Protein AF-A0A924J8I6-F1 (afdb_monomer)

Nearest PDB structures (foldseek):
  3clo-assembly1_B  TM=7.815E-01  e=4.971E-01  Bacteroides thetaiotaomicron VPI-5482
  5xt2-assembly5_E  TM=7.469E-01  e=4.971E-01  Bradyrhizobium japonicum
  3clo-assembly2_C-2  TM=7.830E-01  e=9.154E-01  Bacteroides thetaiotaomicron VPI-5482
  4ldz-assembly1_B  TM=7.570E-01  e=9.731E-01  Bacillus subtilis subsp. subtilis str. 168
  6zj2-assembly2_C  TM=6.080E-01  e=5.971E-01  Salmonella enterica subsp. enterica serovar Typhimurium str. LT2

Secondary structure (DSSP, 8-state):
---------HHHHHHHGGG-HHHHHHHHHHHHHHHHHS-HHHHHHHHHHHTT--HHHHHHHHTS-HHHHHHH-

pLDDT: mean 76.17, std 19.2, range [34.31, 97.38]

Sequence (73 aa):
MIATAEDLSYAQLSSSASTNLGENKFTLEDINRTISSLQPEYSTPFLKYFEGYKYHEIAEELNIPIGTVKTRI

Solvent-accessible surface area (backbone atoms only — not comparable to full-atom values): 4394 Å² total; per-residue (Å²): 133,85,78,77,82,77,82,82,44,70,69,52,57,59,58,66,35,78,81,43,72,68,65,42,53,53,53,52,51,51,50,52,52,51,50,70,67,42,58,68,81,34,34,51,58,36,52,43,43,68,75,66,48,49,61,62,59,51,14,64,75,68,71,46,57,52,69,57,46,65,74,40,97

Radius of gyration: 14.68 Å; Cα contacts (8 Å, |Δi|>4): 34; chains: 1; bounding box: 34×32×36 Å

Foldseek 3Di:
DPPPPPADAPVNLVVVCPPPVPVSVVVVVVVVVVLVPDDCLQSVLVVCVSVPDDLVNSCVVVVHDSVSSVVSD

Structure (mmCIF, N/CA/C/O backbone):
data_AF-A0A924J8I6-F1
#
_entry.id   AF-A0A924J8I6-F1
#
loop_
_atom_site.group_PDB
_atom_site.id
_atom_site.type_symbol
_atom_site.label_atom_id
_atom_site.label_alt_id
_atom_site.label_comp_id
_atom_site.label_asym_id
_atom_site.label_entity_id
_atom_site.label_seq_id
_atom_site.pdbx_PDB_ins_code
_atom_site.Cartn_x
_atom_site.Cartn_y
_atom_site.Cartn_z
_atom_site.occupancy
_atom_site.B_iso_or_equiv
_atom_site.auth_seq_id
_atom_site.auth_comp_id
_atom_site.auth_asym_id
_atom_site.auth_atom_id
_atom_site.pdbx_PDB_model_num
ATOM 1 N N . MET A 1 1 ? 21.576 18.680 -4.029 1.00 34.31 1 MET A N 1
ATOM 2 C CA . MET A 1 1 ? 20.387 18.157 -3.329 1.00 34.31 1 MET A CA 1
ATOM 3 C C . MET A 1 1 ? 19.648 17.287 -4.322 1.00 34.31 1 MET A C 1
ATOM 5 O O . MET A 1 1 ? 19.135 17.823 -5.292 1.00 34.31 1 MET A O 1
ATOM 9 N N . ILE A 1 2 ? 19.733 15.964 -4.184 1.00 40.38 2 ILE A N 1
ATOM 10 C CA . ILE A 1 2 ? 19.035 15.042 -5.086 1.00 40.38 2 ILE A CA 1
ATOM 11 C C . ILE A 1 2 ? 17.612 14.959 -4.544 1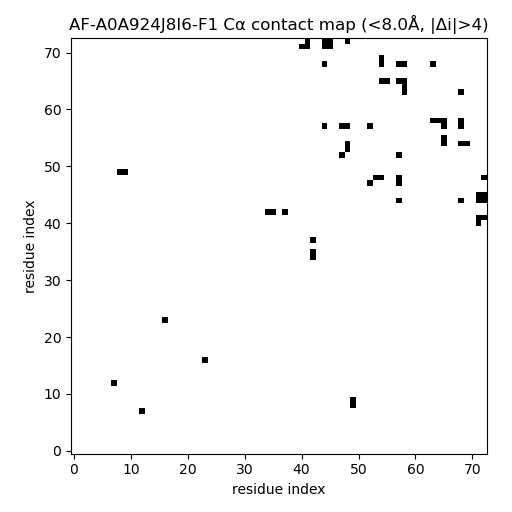.00 40.38 2 ILE A C 1
ATOM 13 O O . ILE A 1 2 ? 17.397 14.356 -3.497 1.00 40.38 2 ILE A O 1
ATOM 17 N N . ALA A 1 3 ? 16.681 15.661 -5.190 1.00 38.25 3 ALA A N 1
ATOM 18 C CA . ALA A 1 3 ? 15.264 15.496 -4.913 1.00 38.25 3 ALA A CA 1
ATOM 19 C C . ALA A 1 3 ? 14.904 14.062 -5.310 1.00 38.25 3 ALA A C 1
ATOM 21 O O . ALA A 1 3 ? 14.965 13.702 -6.485 1.00 38.25 3 ALA A O 1
ATOM 22 N N . THR A 1 4 ? 14.628 13.227 -4.316 1.00 46.28 4 THR A N 1
ATOM 23 C CA . THR A 1 4 ? 13.999 11.928 -4.506 1.00 46.28 4 THR A CA 1
ATOM 24 C C . THR A 1 4 ? 12.666 12.192 -5.186 1.00 46.28 4 THR A C 1
ATOM 26 O O . THR A 1 4 ? 11.789 12.821 -4.602 1.00 46.28 4 THR A O 1
ATOM 29 N N . ALA A 1 5 ? 12.557 11.813 -6.459 1.00 47.44 5 ALA A N 1
ATOM 30 C CA . ALA A 1 5 ? 11.306 11.858 -7.198 1.00 47.44 5 ALA A CA 1
ATOM 31 C C . ALA A 1 5 ? 10.397 10.769 -6.619 1.00 47.44 5 ALA A C 1
ATOM 33 O O . ALA A 1 5 ? 10.391 9.622 -7.062 1.00 47.44 5 ALA A O 1
ATOM 34 N N . GLU A 1 6 ? 9.739 11.137 -5.529 1.00 56.75 6 GLU A N 1
ATOM 35 C CA . GLU A 1 6 ? 8.651 10.410 -4.910 1.00 56.75 6 GLU A CA 1
ATOM 36 C C . GLU A 1 6 ? 7.465 10.435 -5.888 1.00 56.75 6 GLU A C 1
ATOM 38 O O . GLU A 1 6 ? 7.087 11.498 -6.379 1.00 56.75 6 GLU A O 1
ATOM 43 N N . ASP A 1 7 ? 6.922 9.245 -6.157 1.00 58.22 7 ASP A N 1
ATOM 44 C CA . ASP A 1 7 ? 5.743 8.957 -6.986 1.00 58.22 7 ASP A CA 1
ATOM 45 C C . ASP A 1 7 ? 5.967 8.913 -8.516 1.00 58.22 7 ASP A C 1
ATOM 47 O O . ASP A 1 7 ? 5.677 9.841 -9.269 1.00 58.22 7 ASP A O 1
ATOM 51 N N . LEU A 1 8 ? 6.486 7.777 -9.002 1.00 54.34 8 LEU A N 1
ATOM 52 C CA . LEU A 1 8 ? 6.467 7.436 -10.428 1.00 54.34 8 LEU A CA 1
ATOM 53 C C . LEU A 1 8 ? 5.092 6.859 -10.795 1.00 54.34 8 LEU A C 1
ATOM 55 O O . LEU A 1 8 ? 4.838 5.670 -10.609 1.00 54.34 8 LEU A O 1
ATOM 59 N N . SER A 1 9 ? 4.223 7.694 -11.363 1.00 56.00 9 SER A N 1
ATOM 60 C CA . SER A 1 9 ? 2.959 7.261 -11.972 1.00 56.00 9 SER A CA 1
ATOM 61 C C . SER A 1 9 ? 3.203 6.290 -13.142 1.00 56.00 9 SER A C 1
ATOM 63 O O . SER A 1 9 ? 4.140 6.477 -13.925 1.00 56.00 9 SER A O 1
ATOM 65 N N . TYR A 1 10 ? 2.328 5.292 -13.340 1.00 52.56 10 TYR A N 1
ATOM 66 C CA . TYR A 1 10 ? 2.343 4.379 -14.503 1.00 52.56 10 TYR A CA 1
ATOM 67 C C . TYR A 1 10 ? 2.500 5.112 -15.844 1.00 52.56 10 TYR A C 1
ATOM 69 O O . TYR A 1 10 ? 3.213 4.659 -16.738 1.00 52.56 10 TYR A O 1
ATOM 77 N N . ALA A 1 11 ? 1.873 6.287 -15.963 1.00 53.94 11 ALA A N 1
ATOM 78 C CA . ALA A 1 11 ? 1.929 7.125 -17.155 1.00 53.94 11 ALA A CA 1
ATOM 79 C C . ALA A 1 11 ? 3.317 7.756 -17.380 1.00 53.94 11 ALA A C 1
ATOM 81 O O . ALA A 1 11 ? 3.722 8.002 -18.517 1.00 53.94 11 ALA A O 1
ATOM 82 N N . GLN A 1 12 ? 4.079 8.008 -16.312 1.00 54.25 12 GLN A N 1
ATOM 83 C CA . GLN A 1 12 ? 5.454 8.506 -16.402 1.00 54.25 12 GLN A CA 1
ATOM 84 C C . GLN A 1 12 ? 6.438 7.379 -16.725 1.00 54.25 12 GLN A C 1
ATOM 86 O O . GLN A 1 12 ? 7.371 7.597 -17.501 1.00 54.25 12 GLN A O 1
ATOM 91 N N . LEU A 1 13 ? 6.188 6.164 -16.228 1.00 54.97 13 LEU A N 1
ATOM 92 C CA . LEU A 1 13 ? 6.877 4.947 -16.673 1.00 54.97 13 LEU A CA 1
ATOM 93 C C . LEU A 1 13 ? 6.635 4.687 -18.171 1.00 54.97 13 LEU A C 1
ATOM 95 O O . LEU A 1 13 ? 7.589 4.475 -18.914 1.00 54.97 13 LEU A O 1
ATOM 99 N N . SER A 1 14 ? 5.394 4.804 -18.657 1.00 55.19 14 SER A N 1
ATOM 100 C CA . SER A 1 14 ? 5.105 4.645 -20.091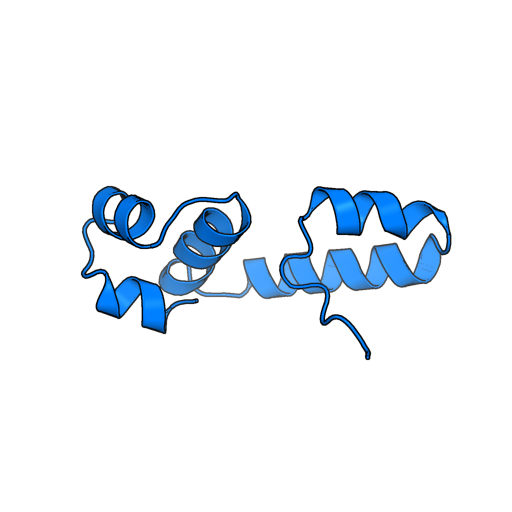 1.00 55.19 14 SER A CA 1
ATOM 101 C C . SER A 1 14 ? 5.669 5.780 -20.954 1.00 55.19 14 SER A C 1
ATOM 103 O O . SER A 1 14 ? 6.059 5.547 -22.092 1.00 55.19 14 SER A O 1
ATOM 105 N N . SER A 1 15 ? 5.718 7.013 -20.437 1.00 51.44 15 SER A N 1
ATOM 106 C CA . SER A 1 15 ? 6.205 8.184 -21.183 1.00 51.44 15 SER A CA 1
ATOM 107 C C . SER A 1 15 ? 7.738 8.221 -21.292 1.00 51.44 15 SER A C 1
ATOM 109 O O . SER A 1 15 ? 8.287 8.498 -22.362 1.00 51.44 15 SER A O 1
ATOM 111 N N . SER A 1 16 ? 8.451 7.842 -20.223 1.00 50.31 16 SER A N 1
ATOM 112 C CA . SER A 1 16 ? 9.918 7.695 -20.224 1.00 50.31 16 SER A CA 1
ATOM 113 C C . SER A 1 16 ? 10.418 6.484 -21.030 1.00 50.31 16 SER A C 1
ATOM 115 O O . SER A 1 16 ? 11.581 6.458 -21.440 1.00 50.31 16 SER A O 1
ATOM 117 N N . ALA A 1 17 ? 9.535 5.533 -21.361 1.00 50.81 17 ALA A N 1
ATOM 118 C CA . ALA A 1 17 ? 9.836 4.374 -22.205 1.00 50.81 17 ALA A CA 1
ATOM 119 C C . ALA A 1 17 ? 10.153 4.718 -23.679 1.00 50.81 17 ALA A C 1
ATOM 121 O O . ALA A 1 17 ? 10.623 3.860 -24.430 1.00 50.81 17 ALA A O 1
ATOM 122 N N . SER A 1 18 ? 9.948 5.972 -24.095 1.00 52.00 18 SER A N 1
ATOM 123 C CA . SER A 1 18 ? 10.131 6.436 -25.479 1.00 52.00 18 SER A CA 1
ATOM 124 C C . SER A 1 18 ? 11.595 6.470 -25.958 1.00 52.00 18 SER A C 1
ATOM 126 O O . SER A 1 18 ? 11.831 6.636 -27.152 1.00 52.00 18 SER A O 1
ATOM 128 N N . THR A 1 19 ? 12.582 6.293 -25.067 1.00 52.28 19 THR A N 1
ATOM 129 C CA . THR A 1 19 ? 14.017 6.447 -25.403 1.00 52.28 19 THR A CA 1
ATOM 130 C C . THR A 1 19 ? 14.797 5.119 -25.458 1.00 52.28 19 THR A C 1
ATOM 132 O O . THR A 1 19 ? 15.917 5.096 -25.959 1.00 52.28 19 THR A O 1
ATOM 135 N N . ASN A 1 20 ? 14.226 3.984 -25.023 1.00 55.09 20 ASN A N 1
ATOM 136 C CA . ASN A 1 20 ? 14.889 2.669 -25.112 1.00 55.09 20 ASN A CA 1
ATOM 137 C C . ASN A 1 20 ? 13.869 1.515 -25.214 1.00 55.09 20 ASN A C 1
ATOM 139 O O . ASN A 1 20 ? 13.518 0.875 -24.224 1.00 55.09 20 ASN A O 1
ATOM 143 N N . LEU A 1 21 ? 13.354 1.275 -26.421 1.00 56.31 21 LEU A N 1
ATOM 144 C CA . LEU A 1 21 ? 12.240 0.353 -26.704 1.00 56.31 21 LEU A CA 1
ATOM 145 C C . LEU A 1 21 ? 12.508 -1.130 -26.360 1.00 56.31 21 LEU A C 1
ATOM 147 O O . LEU A 1 21 ? 11.553 -1.884 -26.181 1.00 56.31 21 LEU A O 1
ATOM 151 N N . GLY A 1 22 ? 13.771 -1.559 -26.273 1.00 57.56 22 GLY A N 1
ATOM 152 C CA . GLY A 1 22 ? 14.138 -2.953 -25.986 1.00 57.56 22 GLY A CA 1
ATOM 153 C C . GLY A 1 22 ? 14.134 -3.285 -24.492 1.00 57.56 22 GLY A C 1
ATOM 154 O O . GLY A 1 22 ? 13.463 -4.223 -24.067 1.00 57.56 22 GLY A O 1
ATOM 155 N N . GLU A 1 23 ? 14.837 -2.486 -23.685 1.00 55.41 23 GLU A N 1
ATOM 156 C CA . GLU A 1 23 ? 14.963 -2.713 -22.235 1.00 55.41 23 GLU A CA 1
ATOM 157 C C . GLU A 1 23 ? 13.692 -2.325 -21.458 1.00 55.41 23 GLU A C 1
ATOM 159 O O . GLU A 1 23 ? 13.336 -2.977 -20.473 1.00 55.41 23 GLU A O 1
ATOM 164 N N . ASN A 1 24 ? 12.946 -1.316 -21.930 1.00 53.72 24 ASN A N 1
ATOM 165 C CA . ASN A 1 24 ? 11.693 -0.905 -21.286 1.00 53.72 24 ASN A CA 1
ATOM 166 C C . ASN A 1 24 ? 10.574 -1.939 -21.451 1.00 53.72 24 ASN A C 1
ATOM 168 O O . ASN A 1 24 ? 9.797 -2.152 -20.522 1.00 53.72 24 ASN A O 1
ATOM 172 N N . LYS A 1 25 ? 10.494 -2.612 -22.608 1.00 55.62 25 LYS A N 1
ATOM 173 C CA . LYS A 1 25 ? 9.488 -3.660 -22.827 1.00 55.62 25 LYS A CA 1
ATOM 174 C C . LYS A 1 25 ? 9.731 -4.856 -21.906 1.00 55.62 25 LYS A C 1
ATOM 176 O O . LYS A 1 25 ? 8.777 -5.375 -21.340 1.00 55.62 25 LYS A O 1
ATOM 181 N N . PHE A 1 26 ? 10.997 -5.235 -21.724 1.00 60.06 26 PHE A N 1
ATOM 182 C CA . PHE A 1 26 ? 11.388 -6.313 -20.816 1.00 60.06 26 PHE A CA 1
ATOM 183 C C . PHE A 1 26 ? 11.031 -5.964 -19.364 1.00 60.06 26 PHE A C 1
ATOM 185 O O . PHE A 1 26 ? 10.324 -6.713 -18.700 1.00 60.06 26 PHE A O 1
ATOM 192 N N . THR A 1 27 ? 11.396 -4.757 -18.921 1.00 69.00 27 THR A N 1
ATOM 193 C CA . THR A 1 27 ? 11.105 -4.268 -17.562 1.00 69.00 27 THR A CA 1
ATOM 194 C C . THR A 1 27 ? 9.603 -4.196 -17.268 1.00 69.00 27 THR A C 1
ATOM 196 O O . THR A 1 27 ? 9.158 -4.608 -16.199 1.00 69.00 27 THR A O 1
ATOM 199 N N . LEU A 1 28 ? 8.793 -3.700 -18.209 1.00 70.06 28 LEU A N 1
ATOM 200 C CA . LEU A 1 28 ? 7.346 -3.595 -18.012 1.00 70.06 28 LEU A CA 1
ATOM 201 C C . LEU A 1 28 ? 6.669 -4.974 -17.977 1.00 70.06 28 LEU A C 1
ATOM 203 O O . LEU A 1 28 ? 5.731 -5.177 -17.204 1.00 70.06 28 LEU A O 1
ATOM 207 N N . GLU A 1 29 ? 7.129 -5.920 -18.796 1.00 74.75 29 GLU A N 1
ATOM 208 C CA . GLU A 1 29 ? 6.609 -7.289 -18.808 1.00 74.75 29 GLU A CA 1
ATOM 209 C C . GLU A 1 29 ? 6.948 -8.028 -17.501 1.00 74.75 29 GLU A C 1
ATOM 211 O O . GLU A 1 29 ? 6.083 -8.702 -16.939 1.00 74.75 29 GLU A O 1
ATOM 216 N N . ASP A 1 30 ? 8.154 -7.828 -16.959 1.00 76.62 30 ASP A N 1
ATOM 217 C CA . ASP A 1 30 ? 8.569 -8.363 -15.656 1.00 76.62 30 ASP A CA 1
ATOM 218 C C . ASP A 1 30 ? 7.764 -7.775 -14.490 1.00 76.62 30 ASP A C 1
ATOM 220 O O . ASP A 1 30 ? 7.317 -8.515 -13.608 1.00 76.62 30 ASP A O 1
ATOM 224 N N . ILE A 1 31 ? 7.505 -6.462 -14.499 1.00 79.62 31 ILE A N 1
ATOM 225 C CA . ILE A 1 31 ? 6.652 -5.811 -13.492 1.00 79.62 31 ILE A CA 1
ATOM 226 C C . ILE A 1 31 ? 5.235 -6.390 -13.550 1.00 79.62 31 ILE A C 1
ATOM 228 O O . ILE A 1 31 ? 4.696 -6.801 -12.524 1.00 79.62 31 ILE A O 1
ATOM 232 N N . ASN A 1 32 ? 4.646 -6.495 -14.744 1.00 7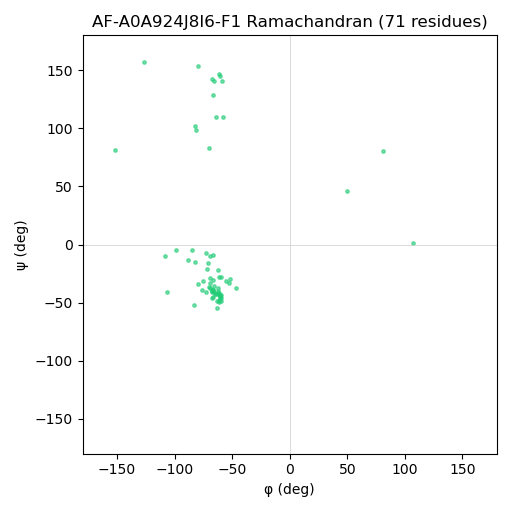8.44 32 ASN A N 1
ATOM 233 C CA . ASN A 1 32 ? 3.304 -7.059 -14.908 1.00 78.44 32 ASN A CA 1
ATOM 234 C C . ASN A 1 32 ? 3.236 -8.527 -14.473 1.00 78.44 32 ASN A C 1
ATOM 236 O O . ASN A 1 32 ? 2.292 -8.923 -13.789 1.00 78.44 32 ASN A O 1
ATOM 240 N N . ARG A 1 33 ? 4.241 -9.337 -14.823 1.00 83.69 33 ARG A N 1
ATOM 241 C CA . ARG A 1 33 ? 4.335 -10.742 -14.404 1.00 83.69 33 ARG A CA 1
ATOM 242 C C . ARG A 1 33 ? 4.452 -10.869 -12.889 1.00 83.69 33 ARG A C 1
ATOM 244 O O . ARG A 1 33 ? 3.808 -11.737 -12.308 1.00 83.69 33 ARG A O 1
ATOM 251 N N . THR A 1 34 ? 5.244 -10.005 -12.262 1.00 82.06 34 THR A N 1
ATOM 252 C CA . THR A 1 34 ? 5.439 -9.989 -10.809 1.00 82.06 34 THR A CA 1
ATOM 253 C C . THR A 1 34 ? 4.162 -9.572 -10.089 1.00 82.06 34 THR A C 1
ATOM 255 O O . THR A 1 34 ? 3.734 -10.253 -9.166 1.00 82.06 34 THR A O 1
ATOM 258 N N . ILE A 1 35 ? 3.483 -8.517 -10.545 1.00 82.25 35 ILE A N 1
ATOM 259 C CA . ILE A 1 35 ? 2.193 -8.107 -9.969 1.00 82.25 35 ILE A CA 1
ATOM 260 C C . ILE A 1 35 ? 1.139 -9.209 -10.158 1.00 82.25 35 ILE A C 1
ATOM 262 O O . ILE A 1 35 ? 0.356 -9.474 -9.249 1.00 82.25 35 ILE A O 1
ATOM 266 N N . SER A 1 36 ? 1.154 -9.897 -11.303 1.00 80.69 36 SER A N 1
ATOM 267 C CA . SER A 1 36 ? 0.240 -11.012 -11.591 1.00 80.69 36 SER A CA 1
ATOM 268 C C . SER A 1 36 ? 0.543 -12.282 -10.789 1.00 80.69 36 SER A C 1
ATOM 270 O O . SER A 1 36 ? -0.334 -13.132 -10.656 1.00 80.69 36 SER A O 1
ATOM 272 N N . SER A 1 37 ? 1.767 -12.447 -10.274 1.00 86.19 37 SER A N 1
ATOM 273 C CA . SER A 1 37 ? 2.145 -13.588 -9.430 1.00 86.19 37 SER A CA 1
ATOM 274 C C . SER A 1 37 ? 1.885 -13.346 -7.941 1.00 86.19 37 SER A C 1
ATOM 276 O O . SER A 1 37 ? 1.891 -14.299 -7.157 1.00 86.19 37 SER A O 1
ATOM 278 N N . LEU A 1 38 ? 1.621 -12.097 -7.543 1.00 87.62 38 LEU A N 1
ATOM 279 C CA . LEU A 1 38 ? 1.193 -11.767 -6.189 1.00 87.62 38 LEU A CA 1
ATOM 280 C C . LEU A 1 38 ? -0.202 -12.331 -5.916 1.00 87.62 38 LEU A C 1
ATOM 282 O O . LEU A 1 38 ? -1.099 -12.300 -6.760 1.00 87.62 38 LEU A O 1
ATOM 286 N N . GLN A 1 39 ? -0.406 -12.798 -4.684 1.00 91.69 39 GLN A N 1
ATOM 287 C CA . GLN A 1 39 ? -1.737 -13.203 -4.246 1.00 91.69 39 GLN A CA 1
ATOM 288 C C . GLN A 1 39 ? -2.686 -11.989 -4.296 1.00 91.69 39 GLN A C 1
ATOM 290 O O . GLN A 1 39 ? -2.241 -10.872 -4.002 1.00 91.69 39 GLN A O 1
ATOM 295 N N . PRO A 1 40 ? -3.985 -12.182 -4.609 1.00 87.75 40 PRO A N 1
ATOM 296 C CA . PRO A 1 40 ? -4.960 -11.091 -4.744 1.00 87.75 40 PRO A CA 1
ATOM 297 C C . PRO A 1 40 ? -5.003 -10.139 -3.545 1.00 87.75 40 PRO A C 1
ATOM 299 O O . PRO A 1 40 ? -5.281 -8.951 -3.688 1.00 87.75 40 PRO A O 1
ATOM 302 N N . GLU A 1 41 ? -4.688 -10.664 -2.364 1.00 90.00 41 GLU A N 1
ATOM 303 C CA . GLU A 1 41 ? -4.599 -9.936 -1.102 1.00 90.00 41 GLU A CA 1
ATOM 304 C C . GLU A 1 41 ? -3.567 -8.805 -1.103 1.00 90.00 41 GLU A C 1
ATOM 306 O O . GLU A 1 41 ? -3.734 -7.848 -0.355 1.00 90.00 41 GLU A O 1
ATOM 311 N N . TYR A 1 42 ? -2.519 -8.919 -1.921 1.00 90.75 42 TYR A N 1
ATOM 312 C CA . TYR A 1 42 ? -1.432 -7.946 -2.042 1.00 90.75 42 TYR A CA 1
ATOM 313 C C . 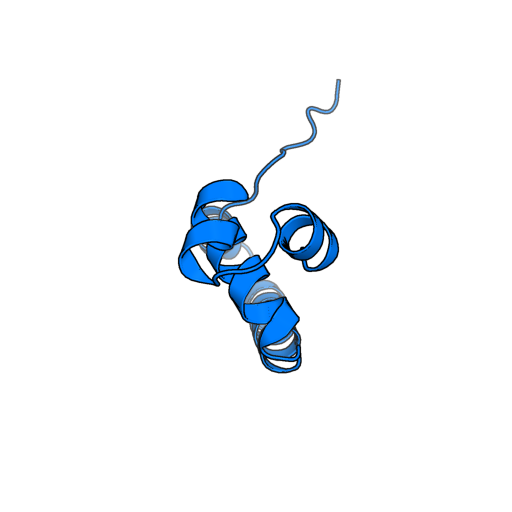TYR A 1 42 ? -1.533 -7.156 -3.346 1.00 90.75 42 TYR A C 1
ATOM 315 O O . TYR A 1 42 ? -1.369 -5.940 -3.336 1.00 90.75 42 TYR A O 1
ATOM 323 N N . SER A 1 43 ? -1.873 -7.809 -4.464 1.00 90.88 43 SER A N 1
ATOM 324 C CA . SER A 1 43 ? -1.980 -7.120 -5.758 1.00 90.88 43 SER A CA 1
ATOM 325 C C . SER A 1 43 ? -3.128 -6.113 -5.793 1.00 90.88 43 SER A C 1
ATOM 327 O O . SER A 1 43 ? -2.952 -5.013 -6.306 1.00 90.88 43 SER A O 1
ATOM 329 N N . THR A 1 44 ? -4.278 -6.439 -5.195 1.00 91.19 44 THR A N 1
ATOM 330 C CA . THR A 1 44 ? -5.455 -5.554 -5.187 1.00 91.19 44 THR A CA 1
ATOM 331 C C . THR A 1 44 ? -5.205 -4.229 -4.453 1.00 91.19 44 THR A C 1
ATOM 333 O O . THR A 1 44 ? -5.420 -3.180 -5.062 1.00 91.19 44 THR A O 1
ATOM 336 N N . PRO A 1 45 ? -4.752 -4.206 -3.180 1.00 93.44 45 PRO A N 1
ATOM 337 C CA . PRO A 1 45 ? -4.470 -2.941 -2.501 1.00 93.44 45 PRO A CA 1
ATOM 338 C C . PRO A 1 45 ? -3.300 -2.185 -3.143 1.00 93.44 45 PRO A C 1
ATOM 340 O O . PRO A 1 45 ? -3.366 -0.962 -3.240 1.00 93.44 45 PRO A O 1
ATOM 343 N N . PHE A 1 46 ? -2.273 -2.891 -3.631 1.00 90.31 46 PHE A N 1
ATOM 344 C CA . PHE A 1 46 ? -1.139 -2.277 -4.322 1.00 90.31 46 PHE A CA 1
ATOM 345 C C . PHE A 1 46 ? -1.563 -1.547 -5.601 1.00 90.31 46 PHE A C 1
ATOM 347 O O . PHE A 1 46 ? -1.219 -0.381 -5.777 1.00 90.31 46 PHE A O 1
ATOM 354 N N . LEU A 1 47 ? -2.352 -2.198 -6.464 1.00 90.12 47 LEU A N 1
ATOM 355 C CA . LEU A 1 47 ? -2.855 -1.595 -7.700 1.00 90.12 47 LEU A CA 1
ATOM 356 C C . LEU A 1 47 ? -3.703 -0.357 -7.412 1.00 90.12 47 LEU A C 1
ATOM 358 O O . LEU A 1 47 ? -3.461 0.685 -8.006 1.00 90.12 47 LEU A O 1
ATOM 362 N N . LYS A 1 48 ? -4.623 -0.428 -6.444 1.00 91.12 48 LYS A N 1
ATOM 363 C CA . LYS A 1 48 ? -5.452 0.726 -6.064 1.00 91.12 48 LYS A CA 1
ATOM 364 C C . LYS A 1 48 ? -4.622 1.899 -5.559 1.00 91.12 48 LYS A C 1
ATOM 366 O O . LYS A 1 48 ? -4.843 3.037 -5.960 1.00 91.12 48 LYS A O 1
ATOM 371 N N . TYR A 1 49 ? -3.651 1.631 -4.689 1.00 92.69 49 TYR A N 1
ATOM 372 C CA . TYR A 1 49 ? -2.747 2.670 -4.202 1.00 92.69 49 TYR A CA 1
ATOM 373 C C . TYR A 1 49 ? -1.967 3.315 -5.348 1.00 92.69 49 TYR A C 1
ATOM 375 O O . TYR A 1 49 ? -1.883 4.537 -5.437 1.00 92.69 49 TYR A O 1
ATOM 383 N N . PHE A 1 50 ? -1.472 2.490 -6.267 1.00 86.31 50 PHE A N 1
ATOM 384 C CA . PHE A 1 50 ? -0.759 2.933 -7.455 1.00 86.31 50 PHE A CA 1
ATOM 385 C C . PHE A 1 50 ? -1.642 3.712 -8.451 1.00 86.31 50 PHE A C 1
ATOM 387 O O . PHE A 1 50 ? -1.163 4.623 -9.120 1.00 86.31 50 PHE A O 1
ATOM 394 N N . GLU A 1 51 ? -2.942 3.416 -8.514 1.00 88.25 51 GLU A N 1
ATOM 395 C CA . GLU A 1 51 ? -3.951 4.191 -9.253 1.00 88.25 51 GLU A CA 1
ATOM 396 C C . GLU A 1 51 ? -4.296 5.535 -8.579 1.00 88.25 51 GLU A C 1
ATOM 398 O O . GLU A 1 51 ? -5.003 6.357 -9.163 1.00 88.25 51 GLU A O 1
ATOM 403 N N . GLY A 1 52 ? -3.780 5.788 -7.371 1.00 86.31 52 GLY A N 1
ATOM 404 C CA . GLY A 1 52 ? -3.912 7.054 -6.648 1.00 86.31 52 GLY A CA 1
ATOM 405 C C . GLY A 1 52 ? -4.871 7.023 -5.456 1.00 86.31 52 GLY A C 1
ATOM 406 O O . GLY A 1 52 ? -5.030 8.054 -4.790 1.00 86.31 52 GLY A O 1
ATOM 407 N N . TYR A 1 53 ? -5.475 5.868 -5.152 1.00 94.19 53 TYR A N 1
ATOM 408 C CA . TYR A 1 53 ? -6.357 5.712 -3.996 1.00 94.19 53 TYR A CA 1
ATOM 409 C C . TYR A 1 53 ? -5.573 5.874 -2.691 1.00 94.19 53 TYR A C 1
ATOM 411 O O . TYR A 1 53 ? -4.455 5.380 -2.520 1.00 94.19 53 TYR A O 1
ATOM 419 N N . LYS A 1 54 ? -6.177 6.541 -1.713 1.00 95.62 54 LYS A N 1
ATOM 420 C CA . LYS A 1 54 ? -5.632 6.669 -0.363 1.00 95.62 54 LYS A CA 1
ATOM 421 C C . LYS A 1 54 ? -5.899 5.402 0.441 1.00 95.62 54 LYS A C 1
ATOM 423 O O . LYS A 1 54 ? -6.893 4.710 0.254 1.00 95.62 54 LYS A O 1
ATOM 428 N N . TYR A 1 55 ? -5.046 5.139 1.432 1.00 95.62 55 TYR A N 1
ATOM 429 C CA . TYR A 1 55 ? -5.173 3.962 2.299 1.00 95.62 55 TYR A CA 1
ATOM 430 C C . TYR A 1 55 ? -6.551 3.805 2.959 1.00 95.62 55 TYR A C 1
ATOM 432 O O . TYR A 1 55 ? -6.975 2.677 3.186 1.00 95.62 55 TYR A O 1
ATOM 440 N N . HIS A 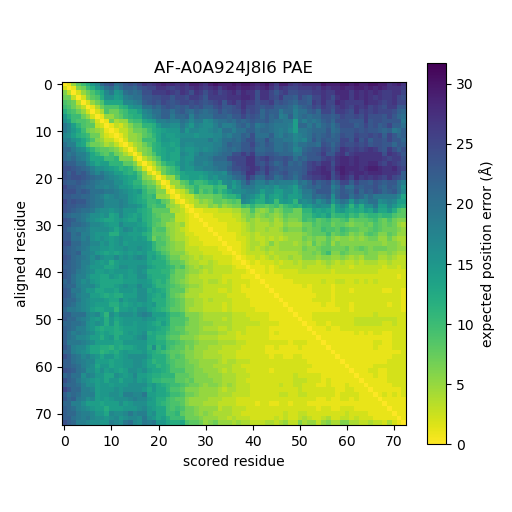1 56 ? -7.234 4.908 3.290 1.00 96.56 56 HIS A N 1
ATOM 441 C CA . HIS A 1 56 ? -8.580 4.845 3.863 1.00 96.56 56 HIS A CA 1
ATOM 442 C C . HIS A 1 56 ? -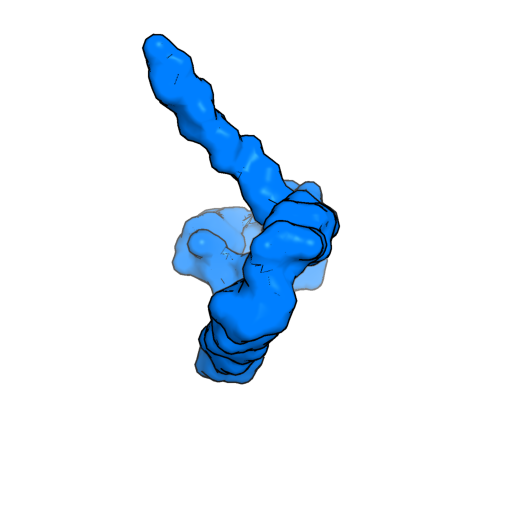9.629 4.438 2.818 1.00 96.56 56 HIS A C 1
ATOM 444 O O . HIS A 1 56 ? -10.440 3.575 3.117 1.00 96.56 56 HIS A O 1
ATOM 450 N N . GLU A 1 57 ? -9.542 4.951 1.587 1.00 96.12 57 GLU A N 1
ATOM 451 C CA . GLU A 1 57 ? -10.440 4.576 0.483 1.00 96.12 57 GLU A CA 1
ATOM 452 C C . GLU A 1 57 ? -10.307 3.080 0.161 1.00 96.12 57 GLU A C 1
ATOM 454 O O . GLU A 1 57 ? -11.300 2.375 0.011 1.00 96.12 57 GLU A O 1
ATOM 459 N N . ILE A 1 58 ? -9.072 2.565 0.154 1.00 96.50 58 ILE A N 1
ATOM 460 C CA . ILE A 1 58 ? -8.789 1.137 -0.057 1.00 96.50 58 ILE A CA 1
ATOM 461 C C . ILE A 1 58 ? -9.305 0.290 1.115 1.00 96.50 58 ILE A C 1
ATOM 463 O O . ILE A 1 58 ? -9.831 -0.801 0.905 1.00 96.50 58 ILE A O 1
ATOM 467 N N . ALA A 1 59 ? -9.149 0.768 2.354 1.00 96.75 59 ALA A N 1
ATOM 468 C CA . 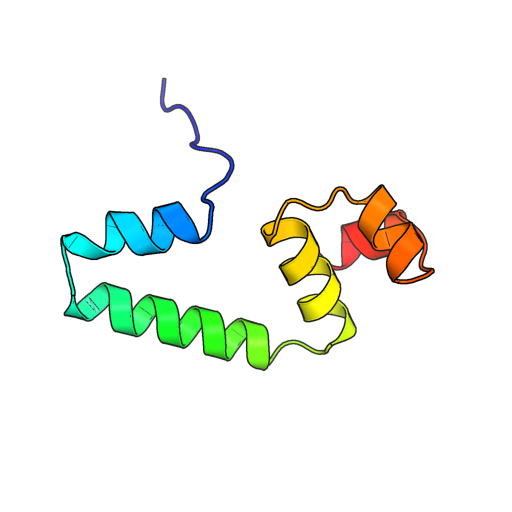ALA A 1 59 ? -9.629 0.076 3.549 1.00 96.75 59 ALA A CA 1
ATOM 469 C C . ALA A 1 59 ? -11.159 -0.049 3.558 1.00 96.75 59 ALA A C 1
ATOM 471 O O . ALA A 1 59 ? -11.680 -1.119 3.871 1.00 96.75 59 ALA A O 1
ATOM 472 N N . GLU A 1 60 ? -11.859 1.026 3.186 1.00 97.19 60 GLU A N 1
ATOM 473 C CA . GLU A 1 60 ? -13.316 1.046 3.061 1.00 97.19 60 GLU A CA 1
ATOM 474 C C . GLU A 1 60 ? -13.794 0.138 1.925 1.00 97.19 60 GLU A C 1
ATOM 476 O O . GLU A 1 60 ? -14.698 -0.669 2.130 1.00 97.19 60 GLU A O 1
ATOM 481 N N . GLU A 1 61 ? -13.154 0.196 0.755 1.00 95.75 61 GLU A N 1
ATOM 482 C CA . GLU A 1 61 ? -13.558 -0.609 -0.400 1.00 95.75 61 GLU A CA 1
ATOM 483 C C . GLU A 1 61 ? -13.322 -2.112 -0.191 1.00 95.75 61 GLU A C 1
ATOM 485 O O . GLU A 1 61 ? -14.165 -2.936 -0.545 1.00 95.75 61 GLU A O 1
ATOM 490 N N . LEU A 1 62 ? -12.187 -2.484 0.406 1.00 94.31 62 LEU A N 1
ATOM 491 C CA . LEU A 1 62 ? -11.851 -3.882 0.685 1.00 94.31 62 LEU A CA 1
ATOM 492 C C . LEU A 1 62 ? -12.448 -4.390 2.005 1.00 94.31 62 LEU A C 1
ATOM 494 O O . LEU A 1 62 ? -12.310 -5.574 2.312 1.00 94.31 62 LEU A O 1
ATOM 498 N N . ASN A 1 63 ? -13.096 -3.515 2.782 1.00 96.38 63 ASN A N 1
ATOM 499 C CA . ASN A 1 63 ? -13.638 -3.801 4.109 1.00 96.38 63 ASN A CA 1
ATOM 500 C C . ASN A 1 63 ? -12.608 -4.481 5.039 1.00 96.38 63 ASN A C 1
ATOM 502 O O . ASN A 1 63 ? -12.889 -5.482 5.704 1.00 96.38 63 ASN A O 1
ATOM 506 N N . ILE A 1 64 ? -11.385 -3.942 5.066 1.00 95.62 64 ILE A N 1
ATOM 507 C CA . ILE A 1 64 ? -10.278 -4.406 5.917 1.00 95.62 64 ILE A CA 1
ATOM 508 C C . ILE A 1 64 ? -9.701 -3.244 6.734 1.00 95.62 64 ILE A C 1
ATOM 510 O O . ILE A 1 64 ? -9.803 -2.090 6.323 1.00 95.62 64 ILE A O 1
ATOM 514 N N . PRO A 1 65 ? -9.040 -3.505 7.876 1.00 97.38 65 PRO A N 1
ATOM 515 C CA . PRO A 1 65 ? -8.413 -2.445 8.655 1.00 97.38 65 PRO A CA 1
ATOM 516 C C . PRO A 1 65 ? -7.371 -1.667 7.842 1.00 97.38 65 PRO A C 1
ATOM 518 O O . PRO A 1 65 ? -6.547 -2.258 7.145 1.00 97.38 65 PRO A O 1
ATOM 521 N N . ILE A 1 66 ? -7.308 -0.344 8.024 1.00 95.62 66 ILE A N 1
ATOM 522 C CA . ILE A 1 66 ? -6.274 0.502 7.397 1.00 95.62 66 ILE A CA 1
ATOM 523 C C . ILE A 1 66 ? -4.847 0.029 7.724 1.00 95.62 66 ILE A C 1
ATOM 525 O O . ILE A 1 66 ? -3.945 0.149 6.899 1.00 95.62 66 ILE A O 1
ATOM 529 N N . GLY A 1 67 ? -4.636 -0.555 8.910 1.00 96.44 67 GLY A N 1
ATOM 530 C CA . GLY A 1 67 ? -3.367 -1.190 9.271 1.00 96.44 67 GLY A CA 1
ATOM 531 C C . GLY A 1 67 ? -3.022 -2.371 8.360 1.00 96.44 67 GLY A C 1
ATOM 532 O O . GLY A 1 67 ? -1.883 -2.488 7.928 1.00 96.44 67 GLY A O 1
ATOM 533 N N . THR A 1 68 ? -4.013 -3.188 7.998 1.00 95.56 68 THR A N 1
ATOM 534 C CA . THR A 1 68 ? -3.861 -4.315 7.067 1.00 95.56 68 THR A CA 1
ATOM 535 C C . THR A 1 68 ? -3.541 -3.836 5.655 1.00 95.56 68 THR A C 1
ATOM 537 O O . THR A 1 68 ? -2.690 -4.425 4.993 1.00 95.56 68 THR A O 1
ATOM 540 N N . VAL A 1 69 ? -4.160 -2.738 5.208 1.00 95.25 69 VAL A N 1
ATOM 541 C CA . VAL A 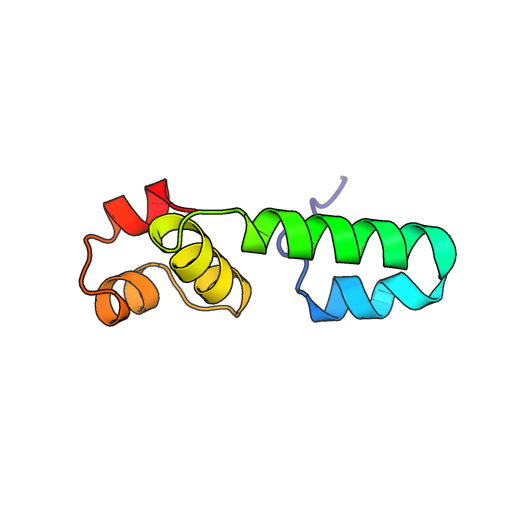1 69 ? -3.819 -2.102 3.924 1.00 95.25 69 VAL A CA 1
ATOM 542 C C . VAL A 1 69 ? -2.349 -1.671 3.913 1.00 95.25 69 VAL A C 1
ATOM 544 O O . VAL A 1 69 ? -1.620 -2.036 2.999 1.00 95.25 69 VAL A O 1
ATOM 547 N N . LYS A 1 70 ? -1.885 -0.979 4.964 1.00 92.44 70 LYS A N 1
ATOM 548 C CA . LYS A 1 70 ? -0.486 -0.530 5.089 1.00 92.44 70 LYS A CA 1
ATOM 549 C C . LYS A 1 70 ? 0.536 -1.667 5.123 1.00 92.44 70 LYS A C 1
ATOM 551 O O . LYS A 1 70 ? 1.677 -1.443 4.768 1.00 92.44 70 LYS A O 1
ATOM 556 N N . THR A 1 71 ? 0.164 -2.855 5.600 1.00 95.44 71 THR A N 1
ATOM 557 C CA . THR A 1 71 ? 1.063 -4.026 5.596 1.00 95.44 71 THR A CA 1
ATOM 558 C C . THR A 1 71 ? 1.093 -4.769 4.261 1.00 95.44 71 THR A C 1
ATOM 560 O O . THR A 1 71 ? 1.945 -5.630 4.070 1.00 95.44 71 THR A O 1
ATOM 563 N N . ARG A 1 72 ? 0.124 -4.506 3.377 1.00 90.62 72 ARG A N 1
ATOM 564 C CA . ARG A 1 72 ? -0.048 -5.199 2.091 1.00 90.62 72 ARG A CA 1
ATOM 565 C C . ARG A 1 72 ? 0.521 -4.415 0.899 1.00 90.62 72 ARG A C 1
ATOM 567 O O . ARG A 1 72 ? 0.491 -4.947 -0.207 1.00 90.62 72 ARG A O 1
ATOM 574 N N . ILE A 1 73 ? 1.011 -3.195 1.128 1.00 86.06 73 ILE A N 1
ATOM 575 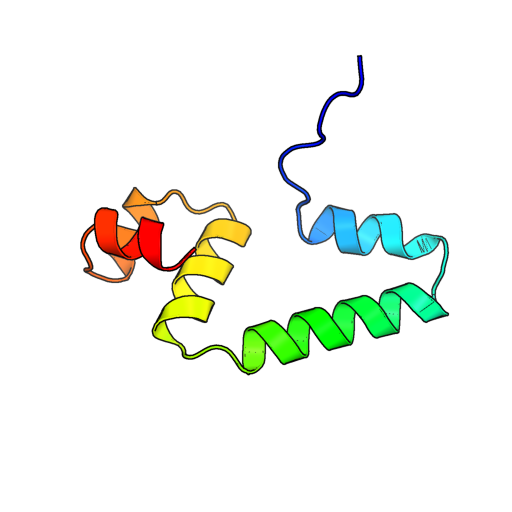C CA . ILE A 1 73 ? 1.622 -2.269 0.159 1.00 86.06 73 ILE A CA 1
ATOM 576 C C . ILE A 1 73 ? 3.025 -1.948 0.664 1.00 86.06 73 ILE A C 1
ATOM 578 O O . ILE A 1 73 ? 3.962 -1.989 -0.159 1.00 86.06 73 ILE A O 1
#

Mean predicted aligned error: 11.36 Å